Protein AF-A0A397VVU5-F1 (afdb_monomer_lite)

Foldseek 3Di:
DPDVQQVVQQVVVAWEAADQAEIHHHLPHDYDPQRYWYWYDPPVPDIDTDDDDPPPDTHYYDPCNVVVSVVVVD

Sequence (74 aa):
MPQIGDVIANTYQRPVYFFLNLTFLPYHHLLNRNEALTLAFINNNHYVAMVLRPGTPVPPIINCWTQFASLAAT

pLDDT: mean 78.37, std 14.74, range [37.69, 91.56]

Radius of gyration: 12.33 Å; chains: 1; bounding box: 20×36×30 Å

Organism: NCBI:txid44941

Structure (mmCIF, N/CA/C/O backbone):
data_AF-A0A397VVU5-F1
#
_entry.id   AF-A0A397VVU5-F1
#
loop_
_atom_site.group_PDB
_atom_site.id
_atom_site.type_symbol
_atom_site.label_atom_id
_atom_site.label_alt_id
_atom_site.label_comp_id
_atom_site.label_asym_id
_atom_site.label_entity_id
_atom_site.label_seq_id
_atom_site.pdbx_PDB_ins_code
_atom_site.Cartn_x
_atom_site.Cartn_y
_atom_site.Cartn_z
_atom_site.occupancy
_atom_site.B_iso_or_equiv
_atom_site.auth_seq_id
_atom_site.auth_comp_id
_atom_site.auth_asym_id
_atom_site.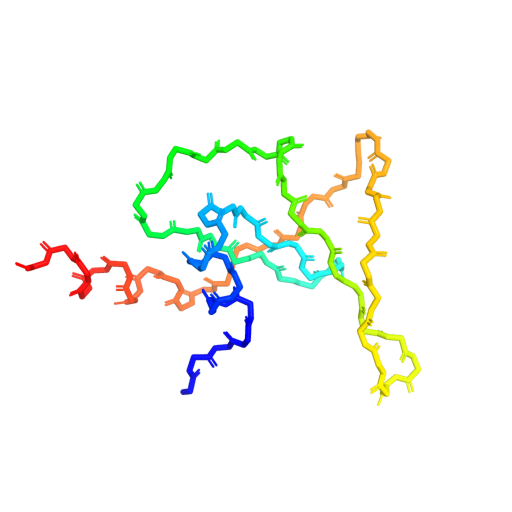auth_atom_id
_atom_site.pdbx_PDB_model_num
ATOM 1 N N . MET A 1 1 ? 3.092 -16.376 -4.135 1.00 39.38 1 MET A N 1
ATOM 2 C CA . MET A 1 1 ? 4.283 -15.563 -3.802 1.00 39.38 1 MET A CA 1
ATOM 3 C C . MET A 1 1 ? 3.806 -14.422 -2.922 1.00 39.38 1 MET A C 1
ATOM 5 O O . MET A 1 1 ? 2.863 -13.768 -3.358 1.00 39.38 1 MET A O 1
ATOM 9 N N . PRO A 1 2 ? 4.351 -14.215 -1.710 1.00 52.66 2 PRO A N 1
ATOM 10 C CA . PRO A 1 2 ? 4.001 -13.034 -0.922 1.00 52.66 2 PRO A CA 1
ATOM 11 C C . PRO A 1 2 ? 4.360 -11.791 -1.739 1.00 52.66 2 PRO A C 1
ATOM 13 O O . PRO A 1 2 ? 5.448 -11.728 -2.321 1.00 52.66 2 PRO A O 1
ATOM 16 N N . GLN A 1 3 ? 3.431 -10.843 -1.861 1.00 74.94 3 GLN A N 1
ATOM 17 C CA . GLN A 1 3 ? 3.748 -9.590 -2.532 1.00 74.94 3 GLN A CA 1
ATOM 18 C C . GLN A 1 3 ? 4.689 -8.804 -1.615 1.00 74.94 3 GLN A C 1
ATOM 20 O O . GLN A 1 3 ? 4.572 -8.864 -0.394 1.00 74.94 3 GLN A O 1
ATOM 25 N N . ILE A 1 4 ? 5.650 -8.066 -2.177 1.00 82.44 4 ILE A N 1
ATOM 26 C CA . ILE A 1 4 ? 6.637 -7.315 -1.380 1.00 82.44 4 ILE A CA 1
ATOM 27 C C . ILE A 1 4 ? 5.979 -6.366 -0.361 1.00 82.44 4 ILE A C 1
ATOM 29 O O . ILE A 1 4 ? 6.531 -6.124 0.709 1.00 82.44 4 ILE A O 1
ATOM 33 N N . GLY A 1 5 ? 4.761 -5.898 -0.650 1.00 85.06 5 GLY A N 1
ATOM 34 C CA . GLY A 1 5 ? 3.947 -5.121 0.277 1.00 85.06 5 GLY A CA 1
ATOM 35 C C . GLY A 1 5 ? 3.585 -5.863 1.568 1.00 85.06 5 GLY A C 1
ATOM 36 O O . GLY A 1 5 ? 3.648 -5.249 2.628 1.00 85.06 5 GLY A O 1
ATOM 37 N N . ASP A 1 6 ? 3.307 -7.172 1.514 1.00 84.50 6 ASP A N 1
ATOM 38 C CA . ASP A 1 6 ? 3.033 -7.992 2.705 1.00 84.50 6 ASP A CA 1
ATOM 39 C C . ASP A 1 6 ? 4.273 -8.083 3.602 1.00 84.50 6 ASP A C 1
ATOM 41 O O . ASP A 1 6 ? 4.182 -7.964 4.824 1.00 84.50 6 ASP A O 1
ATOM 45 N N . VAL A 1 7 ? 5.455 -8.263 3.004 1.00 86.75 7 VAL A N 1
ATOM 46 C CA . VAL A 1 7 ? 6.725 -8.334 3.745 1.00 86.75 7 VAL A CA 1
ATOM 47 C C . VAL A 1 7 ? 6.991 -7.015 4.464 1.00 86.75 7 VAL A C 1
ATOM 49 O O . VAL A 1 7 ? 7.312 -7.013 5.652 1.00 86.75 7 VAL A O 1
ATOM 52 N N . ILE A 1 8 ? 6.821 -5.890 3.770 1.00 89.31 8 ILE A N 1
ATOM 53 C CA . ILE A 1 8 ? 7.046 -4.558 4.340 1.00 89.31 8 ILE A CA 1
ATOM 54 C C . ILE A 1 8 ? 6.021 -4.280 5.444 1.00 89.31 8 ILE A C 1
ATOM 56 O O . ILE A 1 8 ? 6.409 -3.904 6.550 1.00 89.31 8 ILE A O 1
ATOM 60 N N . ALA A 1 9 ? 4.732 -4.513 5.182 1.00 88.69 9 ALA A N 1
ATOM 61 C CA . ALA A 1 9 ? 3.672 -4.230 6.144 1.00 88.69 9 ALA A CA 1
ATOM 62 C C . ALA A 1 9 ? 3.880 -4.998 7.453 1.00 88.69 9 ALA A C 1
ATOM 64 O O . ALA A 1 9 ? 3.796 -4.417 8.534 1.00 88.69 9 ALA A O 1
ATOM 65 N N . ASN A 1 10 ? 4.255 -6.276 7.362 1.00 88.25 10 ASN A N 1
ATOM 66 C CA . ASN A 1 10 ? 4.527 -7.104 8.534 1.00 88.25 10 ASN A CA 1
ATOM 67 C C . ASN A 1 10 ? 5.865 -6.798 9.208 1.00 88.25 10 ASN A C 1
ATOM 69 O O . ASN A 1 10 ? 5.951 -6.859 10.429 1.00 88.25 10 ASN A O 1
ATOM 73 N N . THR A 1 11 ? 6.905 -6.426 8.464 1.00 89.81 11 THR A N 1
ATOM 74 C CA . THR A 1 11 ? 8.192 -6.053 9.075 1.00 89.81 11 THR A CA 1
ATOM 75 C C . THR A 1 11 ? 8.055 -4.787 9.919 1.00 89.81 11 THR A C 1
ATOM 77 O O . THR A 1 11 ? 8.558 -4.728 11.037 1.00 89.81 11 THR A O 1
ATOM 80 N N . TYR A 1 12 ? 7.344 -3.782 9.405 1.00 89.75 12 TYR A N 1
ATOM 81 C CA . TYR A 1 12 ? 7.184 -2.494 10.086 1.00 89.75 12 TYR A CA 1
ATOM 82 C C . TYR A 1 12 ? 5.924 -2.403 10.946 1.00 89.75 12 TYR A C 1
ATOM 84 O O . TYR A 1 12 ? 5.718 -1.376 11.589 1.00 89.75 12 TYR A O 1
ATOM 92 N N . GLN A 1 13 ? 5.086 -3.445 10.947 1.00 89.62 13 GLN A N 1
ATOM 93 C CA . GLN A 1 13 ? 3.784 -3.468 11.619 1.00 89.62 13 GLN A CA 1
ATOM 94 C C . GLN A 1 13 ? 2.918 -2.243 11.260 1.00 89.62 13 GLN A C 1
ATOM 96 O O . GLN A 1 13 ? 2.224 -1.679 12.099 1.00 89.62 13 GLN A O 1
ATOM 101 N N . ARG A 1 14 ? 2.961 -1.814 9.992 1.00 90.06 14 ARG A N 1
ATOM 102 C CA . ARG A 1 14 ? 2.269 -0.617 9.483 1.00 90.06 14 ARG A CA 1
ATOM 103 C C . ARG A 1 14 ? 1.548 -0.919 8.174 1.00 90.06 14 ARG A C 1
ATOM 105 O O . ARG A 1 14 ? 2.042 -1.736 7.399 1.00 90.06 14 ARG A O 1
ATOM 112 N N . PRO A 1 15 ? 0.418 -0.253 7.875 1.00 89.38 15 PRO A N 1
ATOM 113 C CA . PRO A 1 15 ? -0.187 -0.347 6.553 1.00 89.38 15 PRO A CA 1
ATOM 114 C C . PRO A 1 15 ? 0.789 0.128 5.472 1.00 89.38 15 PRO A C 1
ATOM 116 O O . PRO A 1 15 ? 1.530 1.090 5.678 1.00 89.38 15 PRO A O 1
ATOM 119 N N . VAL A 1 16 ? 0.763 -0.513 4.308 1.00 90.75 16 VAL A N 1
ATOM 120 C CA . VAL A 1 16 ? 1.540 -0.094 3.139 1.00 90.75 16 VAL A CA 1
ATOM 121 C C . VAL A 1 16 ? 0.587 0.229 2.003 1.00 90.75 16 VAL A C 1
ATOM 123 O O . VAL A 1 16 ? -0.179 -0.623 1.557 1.00 90.75 16 VAL A O 1
ATOM 126 N N . TYR A 1 17 ? 0.649 1.463 1.519 1.00 90.81 17 TYR A N 1
ATOM 127 C CA . TYR A 1 17 ? -0.073 1.923 0.345 1.00 90.81 17 TYR A CA 1
ATOM 128 C C . TYR A 1 17 ? 0.845 1.880 -0.859 1.00 90.81 17 TYR A C 1
ATOM 130 O O . TYR A 1 17 ? 1.811 2.631 -0.959 1.00 90.81 17 TYR A O 1
ATOM 138 N N . PHE A 1 18 ? 0.509 1.026 -1.809 1.00 87.62 18 PHE A N 1
ATOM 139 C CA . PHE A 1 18 ? 1.036 1.110 -3.153 1.00 87.62 18 PHE A CA 1
ATOM 140 C C . PHE A 1 18 ? 0.184 2.118 -3.911 1.00 87.62 18 PHE A C 1
ATOM 142 O O . PHE A 1 18 ? -1.005 1.882 -4.135 1.00 87.62 18 PHE A O 1
ATOM 149 N N . PHE A 1 19 ? 0.766 3.275 -4.217 1.00 78.62 19 PHE A N 1
ATOM 150 C CA . PHE A 1 19 ? 0.047 4.471 -4.639 1.00 78.62 19 PHE A CA 1
ATOM 151 C C . PHE A 1 19 ? -1.023 4.177 -5.699 1.00 78.62 19 PHE A C 1
ATOM 153 O O . PHE A 1 19 ? -0.716 3.682 -6.782 1.00 78.62 19 PHE A O 1
ATOM 160 N N . LEU A 1 20 ? -2.278 4.477 -5.342 1.00 66.88 20 LEU A N 1
ATOM 161 C CA . LEU A 1 20 ? -3.502 4.286 -6.138 1.00 66.88 20 LEU A CA 1
ATOM 162 C C . LEU A 1 20 ? -3.774 2.861 -6.654 1.00 66.88 20 LEU A C 1
ATOM 164 O O . LEU A 1 20 ? -4.677 2.686 -7.465 1.00 66.88 20 LEU A O 1
ATOM 168 N N . ASN A 1 21 ? -3.044 1.848 -6.183 1.00 82.75 21 ASN A N 1
ATOM 169 C CA . ASN A 1 21 ? -3.177 0.480 -6.678 1.00 82.75 21 ASN A CA 1
ATOM 170 C C . ASN A 1 21 ? -3.686 -0.473 -5.591 1.00 82.75 21 ASN A C 1
ATOM 172 O O . ASN A 1 21 ? -4.813 -0.950 -5.674 1.00 82.75 21 ASN A O 1
ATOM 176 N N . LEU A 1 22 ? -2.889 -0.714 -4.544 1.00 88.25 22 LEU A N 1
ATOM 177 C CA . LEU A 1 22 ? -3.170 -1.741 -3.538 1.00 88.25 22 LEU A CA 1
ATOM 178 C C . LEU A 1 22 ? -2.745 -1.308 -2.135 1.00 88.25 22 LEU A C 1
ATOM 180 O O . LEU A 1 22 ? -1.787 -0.557 -1.961 1.00 88.25 22 LEU A O 1
ATOM 184 N N . THR A 1 23 ? -3.443 -1.836 -1.137 1.00 88.94 23 THR A N 1
ATOM 185 C CA . THR A 1 23 ? -3.134 -1.677 0.283 1.00 88.94 23 THR A CA 1
ATOM 186 C C . THR A 1 23 ? -2.791 -3.032 0.894 1.00 88.94 23 THR A C 1
ATOM 188 O O . THR A 1 23 ? -3.562 -3.987 0.771 1.00 88.94 23 THR A O 1
ATOM 191 N N . PHE A 1 24 ? -1.665 -3.080 1.603 1.00 88.56 24 PHE A N 1
ATOM 192 C CA . PHE A 1 24 ? -1.211 -4.219 2.397 1.00 88.56 24 PHE A CA 1
ATOM 193 C C . PHE A 1 24 ? -1.315 -3.863 3.875 1.00 88.56 24 PHE A C 1
ATOM 195 O O . PHE A 1 24 ? -1.002 -2.736 4.268 1.00 88.56 24 PHE A O 1
ATOM 202 N N . LEU A 1 25 ? -1.776 -4.798 4.695 1.00 88.25 25 LEU A N 1
ATOM 203 C CA . LEU A 1 25 ? -1.954 -4.581 6.128 1.00 88.25 25 LEU A CA 1
ATOM 204 C C . LEU A 1 25 ? -0.920 -5.407 6.910 1.00 88.25 25 LEU A C 1
ATOM 206 O O . LEU A 1 25 ? -0.307 -6.300 6.342 1.00 88.25 25 LEU A O 1
ATOM 210 N N . PRO A 1 26 ? -0.637 -5.085 8.177 1.00 87.81 26 PRO A N 1
ATOM 211 C CA . PRO A 1 26 ? 0.092 -5.976 9.077 1.00 87.81 26 PRO A CA 1
ATOM 212 C C . PRO A 1 26 ? -0.852 -7.005 9.724 1.00 87.81 26 PRO A C 1
ATOM 214 O O . PRO A 1 26 ? -2.029 -6.715 9.937 1.00 87.81 26 PRO A O 1
ATOM 217 N N . TYR A 1 27 ? -0.347 -8.191 10.086 1.00 79.50 27 TYR A N 1
ATOM 218 C CA . TYR A 1 27 ? -1.161 -9.251 10.708 1.00 79.50 27 TYR A CA 1
ATOM 219 C C . TYR A 1 27 ? -1.518 -8.999 12.180 1.00 79.50 27 TYR A C 1
ATOM 221 O O . TYR A 1 27 ? -2.610 -9.362 12.608 1.00 79.50 27 TYR A O 1
ATOM 2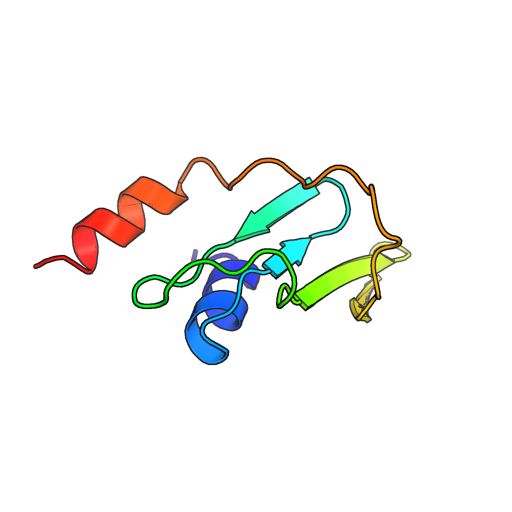29 N N . HIS A 1 28 ? -0.623 -8.394 12.967 1.00 72.50 28 HIS A N 1
ATOM 230 C CA . HIS A 1 28 ? -0.739 -8.371 14.434 1.00 72.50 28 HIS A CA 1
ATOM 231 C C . HIS A 1 28 ? -0.749 -6.958 15.034 1.00 72.50 28 HIS A C 1
ATOM 233 O O . HIS A 1 28 ? -0.463 -6.789 16.220 1.00 72.50 28 HIS A O 1
ATOM 239 N N . HIS A 1 29 ? -1.082 -5.935 14.242 1.00 73.19 29 HIS A N 1
ATOM 240 C CA . HIS A 1 29 ? -1.055 -4.546 14.698 1.00 73.19 29 HIS A CA 1
ATOM 241 C C . HIS A 1 29 ? -2.394 -3.834 14.534 1.00 73.19 29 HIS A C 1
ATOM 243 O O . HIS A 1 29 ? -3.119 -4.043 13.560 1.00 73.19 29 HIS A O 1
ATOM 249 N N . LEU A 1 30 ? -2.696 -2.945 15.484 1.00 77.56 30 LEU A N 1
ATOM 250 C CA . LEU A 1 30 ? -3.842 -2.050 15.384 1.00 77.56 30 LEU A CA 1
ATOM 251 C C . LEU A 1 30 ? -3.655 -1.131 14.175 1.00 77.56 30 LEU A C 1
ATOM 253 O O . LEU A 1 30 ? -2.624 -0.485 14.004 1.00 77.56 30 LEU A O 1
ATOM 257 N N . LEU A 1 31 ? -4.661 -1.085 13.309 1.00 78.69 31 LEU A N 1
ATOM 258 C CA . LEU A 1 31 ? -4.555 -0.371 12.045 1.00 78.69 31 LEU A CA 1
ATOM 259 C C . LEU A 1 31 ? -4.700 1.138 12.264 1.00 78.69 31 LEU A C 1
ATOM 261 O O . LEU A 1 31 ? -5.810 1.639 12.442 1.00 78.69 31 LEU A O 1
ATOM 265 N N . ASN A 1 32 ? -3.589 1.873 12.176 1.00 78.12 32 ASN A N 1
ATOM 266 C CA . ASN A 1 32 ? -3.597 3.329 12.077 1.00 78.12 32 ASN A CA 1
ATOM 267 C C . ASN A 1 32 ? -3.279 3.774 10.642 1.00 78.12 32 ASN A C 1
ATOM 269 O O . ASN A 1 32 ? -2.140 3.705 10.180 1.00 78.12 32 ASN A O 1
ATOM 273 N N . ARG A 1 33 ? -4.295 4.273 9.927 1.00 69.06 33 ARG A N 1
ATOM 274 C CA . ARG A 1 33 ? -4.152 4.793 8.554 1.00 69.06 33 ARG A CA 1
ATOM 275 C C . ARG A 1 33 ? -3.178 5.977 8.467 1.00 69.06 33 ARG A C 1
ATOM 277 O O . ARG A 1 33 ? -2.555 6.159 7.425 1.00 69.06 33 ARG A O 1
ATOM 284 N N . ASN A 1 34 ? -3.018 6.753 9.537 1.00 76.56 34 ASN A N 1
ATOM 285 C CA . ASN A 1 34 ? -2.123 7.914 9.543 1.00 76.56 34 ASN A CA 1
ATOM 286 C C . ASN A 1 34 ? -0.638 7.525 9.620 1.00 76.56 34 ASN A C 1
ATOM 288 O O . ASN A 1 34 ? 0.224 8.370 9.400 1.00 76.56 34 ASN A O 1
ATOM 292 N N . GLU A 1 35 ? -0.336 6.257 9.901 1.00 84.06 35 GLU A N 1
ATOM 293 C CA . GLU A 1 35 ? 1.030 5.729 10.003 1.00 84.06 35 GLU A CA 1
ATOM 294 C C . GLU A 1 35 ? 1.436 4.897 8.781 1.00 84.06 35 GLU A C 1
ATOM 296 O O . GLU A 1 35 ? 2.475 4.232 8.787 1.00 84.06 35 GLU A O 1
ATOM 301 N N . ALA A 1 36 ? 0.619 4.917 7.727 1.00 88.00 36 ALA A N 1
ATOM 302 C CA . ALA A 1 36 ? 0.860 4.118 6.543 1.00 88.00 36 ALA A CA 1
ATOM 303 C C . ALA A 1 36 ? 2.135 4.546 5.804 1.00 88.00 36 ALA A C 1
ATOM 305 O O . ALA A 1 36 ? 2.362 5.726 5.522 1.00 88.00 36 ALA A O 1
ATOM 306 N N . LEU A 1 37 ? 2.937 3.559 5.412 1.00 91.56 37 LEU A N 1
ATOM 307 C CA . LEU A 1 37 ? 4.031 3.752 4.470 1.00 91.56 37 LEU A CA 1
ATOM 308 C C . LEU A 1 37 ? 3.443 3.827 3.065 1.00 91.56 37 LEU A C 1
ATOM 310 O O . LEU A 1 37 ? 2.688 2.945 2.670 1.00 91.56 37 LEU A O 1
ATOM 314 N N . THR A 1 38 ? 3.787 4.850 2.289 1.00 91.31 38 THR A N 1
ATOM 315 C CA . THR A 1 38 ? 3.337 4.940 0.895 1.00 91.31 38 THR A CA 1
ATOM 316 C C . THR A 1 38 ? 4.508 4.760 -0.053 1.00 91.31 38 THR A C 1
ATOM 318 O O . THR A 1 38 ? 5.523 5.443 0.068 1.00 91.31 38 THR A O 1
ATOM 321 N N . LEU A 1 39 ? 4.345 3.855 -1.013 1.00 91.12 39 LEU A N 1
ATOM 322 C CA . LEU A 1 39 ? 5.303 3.558 -2.067 1.00 91.12 39 LEU A CA 1
ATOM 323 C C . LEU A 1 39 ? 4.659 3.809 -3.430 1.00 91.12 39 LEU A C 1
ATOM 325 O O . LEU A 1 39 ? 3.514 3.426 -3.656 1.00 91.12 39 LEU A O 1
ATOM 329 N N . ALA A 1 40 ? 5.401 4.405 -4.358 1.00 88.44 40 ALA A N 1
ATOM 330 C CA . ALA A 1 40 ? 5.049 4.403 -5.776 1.00 88.44 40 ALA A CA 1
ATOM 331 C C . ALA A 1 40 ? 6.109 3.690 -6.596 1.00 88.44 40 ALA A C 1
ATOM 333 O O . ALA A 1 40 ? 7.300 3.775 -6.300 1.00 88.44 40 ALA A O 1
ATOM 334 N N . PHE A 1 41 ? 5.654 3.034 -7.659 1.00 87.06 41 PHE A N 1
ATOM 335 C CA . PHE A 1 41 ? 6.515 2.503 -8.700 1.00 87.06 41 PHE A CA 1
ATOM 336 C C . PHE A 1 41 ? 6.575 3.498 -9.854 1.00 87.06 41 PHE A C 1
ATOM 338 O O . PHE A 1 41 ? 5.563 3.752 -10.507 1.00 87.06 41 PHE A O 1
ATOM 345 N N . ILE A 1 42 ? 7.745 4.088 -10.081 1.00 85.31 42 ILE A N 1
ATOM 346 C CA . ILE A 1 42 ? 7.927 5.154 -11.067 1.00 85.31 42 ILE A CA 1
ATOM 347 C C . ILE A 1 42 ? 8.730 4.625 -12.253 1.00 85.31 42 ILE A C 1
ATOM 349 O O . ILE A 1 42 ? 9.703 3.881 -12.093 1.00 85.31 42 ILE A O 1
ATOM 353 N N . ASN A 1 43 ? 8.306 5.016 -13.459 1.00 87.44 43 ASN A N 1
ATOM 354 C CA . ASN A 1 43 ? 8.953 4.683 -14.735 1.00 87.44 43 ASN A CA 1
ATOM 355 C C . ASN A 1 43 ? 9.197 3.183 -14.940 1.00 87.44 43 ASN A C 1
ATOM 357 O O . ASN A 1 43 ? 10.158 2.791 -15.596 1.00 87.44 43 ASN A O 1
ATOM 361 N N . ASN A 1 44 ? 8.337 2.351 -14.349 1.00 84.81 44 ASN A N 1
ATOM 362 C CA . ASN A 1 44 ? 8.432 0.899 -14.397 1.00 8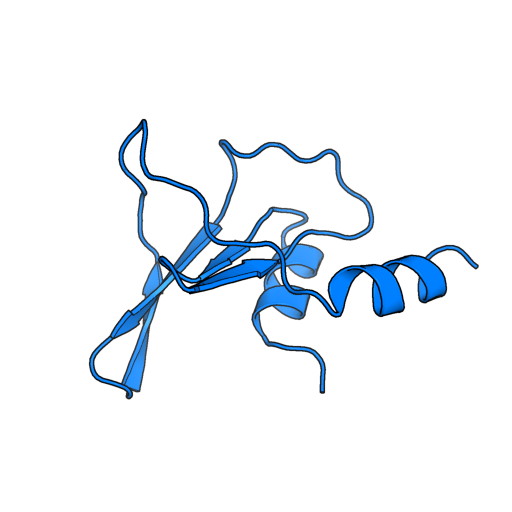4.81 44 ASN A CA 1
ATOM 363 C C . ASN A 1 44 ? 9.814 0.347 -13.978 1.00 84.81 44 ASN A C 1
ATOM 365 O O . ASN A 1 44 ? 10.255 -0.671 -14.508 1.00 84.81 44 ASN A O 1
ATOM 369 N N . ASN A 1 45 ? 10.516 1.041 -13.070 1.00 86.12 45 ASN A N 1
ATOM 370 C CA . ASN A 1 45 ? 11.913 0.740 -12.752 1.00 86.12 45 ASN A CA 1
ATOM 371 C C . ASN A 1 45 ? 12.216 0.741 -11.247 1.00 86.12 45 ASN A C 1
ATOM 373 O O . ASN A 1 45 ? 12.812 -0.206 -10.743 1.00 86.12 45 ASN A O 1
ATOM 377 N N . HIS A 1 46 ? 11.798 1.766 -10.500 1.00 87.81 46 HIS A N 1
ATOM 378 C CA . HIS A 1 46 ? 12.185 1.892 -9.093 1.00 87.81 46 HIS A CA 1
ATOM 379 C C . HIS A 1 46 ? 11.035 2.325 -8.188 1.00 87.81 46 HIS A C 1
ATOM 381 O O . HIS A 1 46 ? 10.061 2.950 -8.616 1.00 87.81 46 HIS A O 1
ATOM 387 N N . TYR A 1 47 ? 11.183 1.973 -6.913 1.00 88.06 47 TYR A N 1
ATOM 388 C CA . TYR A 1 47 ? 10.272 2.347 -5.844 1.00 88.06 47 TYR A CA 1
ATOM 389 C C . TYR A 1 47 ? 10.731 3.624 -5.159 1.00 88.06 47 TYR A C 1
ATOM 391 O O . TYR A 1 47 ? 11.910 3.774 -4.842 1.00 88.06 47 TYR A O 1
ATOM 399 N N . VAL A 1 48 ? 9.783 4.515 -4.884 1.00 90.69 48 VAL A N 1
ATOM 400 C CA . VAL A 1 48 ? 10.010 5.723 -4.088 1.00 90.69 48 VAL A CA 1
ATOM 401 C C . VAL A 1 48 ? 9.036 5.773 -2.921 1.00 90.69 48 VAL A C 1
ATOM 403 O O . VAL A 1 48 ? 7.857 5.445 -3.073 1.00 90.69 48 VAL A O 1
ATOM 406 N N . ALA A 1 49 ? 9.528 6.195 -1.758 1.00 91.31 49 ALA A N 1
ATOM 407 C CA . ALA A 1 49 ? 8.680 6.525 -0.622 1.00 91.31 49 ALA A CA 1
ATOM 408 C C . ALA A 1 49 ? 8.017 7.887 -0.852 1.00 91.31 49 ALA A C 1
ATOM 410 O O . ALA A 1 49 ? 8.657 8.825 -1.327 1.00 91.31 49 ALA A O 1
ATOM 411 N N . MET A 1 50 ? 6.736 7.999 -0.514 1.00 88.31 50 MET A N 1
ATOM 412 C CA . MET A 1 50 ? 5.966 9.229 -0.685 1.00 88.31 50 MET A CA 1
ATOM 413 C C . MET A 1 50 ? 5.164 9.561 0.566 1.00 88.31 50 MET A C 1
ATOM 415 O O . MET A 1 50 ? 4.827 8.689 1.364 1.00 88.31 50 MET A O 1
ATOM 419 N N . VAL A 1 51 ? 4.813 10.838 0.699 1.00 86.25 51 VAL A N 1
ATOM 420 C CA . VAL A 1 51 ? 3.869 11.320 1.708 1.00 86.25 51 VAL A CA 1
ATOM 421 C C . VAL A 1 51 ? 2.568 11.672 1.001 1.00 86.25 51 VAL A C 1
ATOM 423 O O . VAL A 1 51 ? 2.556 12.491 0.080 1.00 86.25 51 VAL A O 1
ATOM 426 N N . LEU A 1 52 ? 1.468 11.046 1.415 1.00 82.25 52 LEU A N 1
ATOM 427 C CA . LEU A 1 52 ? 0.149 11.379 0.891 1.00 82.25 52 LEU A CA 1
ATOM 428 C C . LEU A 1 52 ? -0.352 12.681 1.504 1.00 82.25 52 LEU A C 1
ATOM 430 O O . LEU A 1 52 ? -0.215 12.916 2.705 1.00 82.25 52 LEU A O 1
ATOM 434 N N . ARG A 1 53 ? -0.983 13.519 0.680 1.00 84.62 53 ARG A N 1
ATOM 435 C CA . ARG A 1 53 ? -1.687 14.694 1.193 1.00 84.62 53 ARG A CA 1
ATOM 436 C C . ARG A 1 53 ? -2.913 14.250 2.001 1.00 84.62 53 ARG A C 1
ATOM 438 O O . ARG A 1 53 ? -3.535 13.241 1.643 1.00 84.62 53 ARG A O 1
ATOM 445 N N . PRO A 1 54 ? -3.312 15.010 3.032 1.00 83.50 54 PRO A N 1
ATOM 446 C CA . PRO A 1 54 ? -4.583 14.786 3.710 1.00 83.50 54 PRO A CA 1
ATOM 447 C C . PRO A 1 54 ? -5.742 14.709 2.706 1.00 83.50 54 PRO A C 1
ATOM 449 O O . PRO A 1 54 ? -5.783 15.472 1.743 1.00 83.50 54 PRO A O 1
ATOM 452 N N . GLY A 1 55 ? -6.663 13.766 2.913 1.00 81.06 55 GLY A N 1
ATOM 453 C CA . GLY A 1 55 ? -7.811 13.554 2.022 1.00 81.06 55 GLY A CA 1
ATOM 454 C C . GLY A 1 55 ? -7.521 12.741 0.755 1.00 81.06 55 GLY A C 1
ATOM 455 O O . GLY A 1 55 ? -8.445 12.497 -0.016 1.00 81.06 55 GLY A O 1
ATOM 456 N N . THR A 1 56 ? -6.283 12.276 0.539 1.00 83.12 56 THR A N 1
ATOM 457 C CA . THR A 1 56 ? -5.994 11.348 -0.568 1.00 83.12 56 THR A CA 1
ATOM 458 C C . THR A 1 56 ? -6.799 10.052 -0.383 1.00 83.12 56 THR A C 1
ATOM 460 O O . THR A 1 56 ? -6.765 9.474 0.712 1.00 83.12 56 THR A O 1
ATOM 463 N N . PRO A 1 57 ? -7.517 9.568 -1.415 1.00 82.81 57 PRO A N 1
ATOM 464 C CA . PRO A 1 57 ? -8.231 8.302 -1.328 1.00 82.81 57 PRO A CA 1
ATOM 465 C C . PRO A 1 57 ? -7.242 7.158 -1.115 1.00 82.81 57 PRO A C 1
ATOM 467 O O . PRO A 1 57 ? -6.166 7.118 -1.712 1.00 82.81 57 PRO A O 1
ATOM 470 N N . VAL A 1 58 ? -7.612 6.215 -0.255 1.00 82.69 58 VAL A N 1
ATOM 471 C CA . VAL A 1 58 ? -6.759 5.060 0.024 1.00 82.69 58 VAL A CA 1
ATOM 472 C C . VAL A 1 58 ? -7.061 3.934 -0.955 1.00 82.69 58 VAL A C 1
ATOM 474 O O . VAL A 1 58 ? -8.241 3.664 -1.197 1.00 82.69 58 VAL A O 1
ATOM 477 N N . PRO A 1 59 ? -6.022 3.279 -1.505 1.00 84.25 59 PRO A N 1
ATOM 478 C CA . PRO A 1 59 ? -6.196 2.176 -2.440 1.00 84.25 59 PRO A CA 1
ATOM 479 C C . PRO A 1 59 ? -6.966 0.995 -1.827 1.00 84.25 59 PRO A C 1
ATOM 481 O O . PRO A 1 59 ? -6.936 0.809 -0.603 1.00 84.25 59 PRO A O 1
ATOM 484 N N . PRO A 1 60 ? -7.607 0.153 -2.654 1.00 85.00 60 PRO A N 1
ATOM 485 C CA . PRO A 1 60 ? -8.277 -1.051 -2.173 1.00 85.00 60 PRO A CA 1
ATOM 486 C C . PRO A 1 60 ? -7.299 -1.993 -1.457 1.00 85.00 60 PRO A C 1
ATOM 488 O O . PRO A 1 60 ? -6.128 -2.095 -1.818 1.00 85.00 60 PRO A O 1
ATOM 491 N N . ILE A 1 61 ? -7.786 -2.693 -0.432 1.00 83.94 61 ILE A N 1
ATOM 492 C CA . ILE A 1 61 ? -7.022 -3.745 0.253 1.00 83.94 61 ILE A CA 1
ATOM 493 C C . ILE A 1 61 ? -6.883 -4.934 -0.695 1.00 83.94 61 ILE A C 1
ATOM 495 O O . ILE A 1 61 ? -7.830 -5.283 -1.398 1.00 83.94 61 ILE A O 1
ATOM 499 N N . ILE A 1 62 ? -5.706 -5.554 -0.723 1.00 79.88 62 ILE A N 1
ATOM 500 C CA . ILE A 1 62 ? -5.475 -6.712 -1.581 1.00 79.88 62 ILE A CA 1
ATOM 501 C C . ILE A 1 62 ? -6.413 -7.878 -1.211 1.00 79.88 62 ILE A C 1
ATOM 503 O O . ILE A 1 62 ? -6.471 -8.317 -0.064 1.00 79.88 62 ILE A O 1
ATOM 507 N N . ASN A 1 63 ? -7.149 -8.401 -2.200 1.00 68.00 63 ASN A N 1
ATOM 508 C CA . ASN A 1 63 ? -8.200 -9.410 -1.988 1.00 68.00 63 ASN A CA 1
ATOM 509 C C . ASN A 1 63 ? -7.702 -10.721 -1.353 1.00 68.00 63 ASN A C 1
ATOM 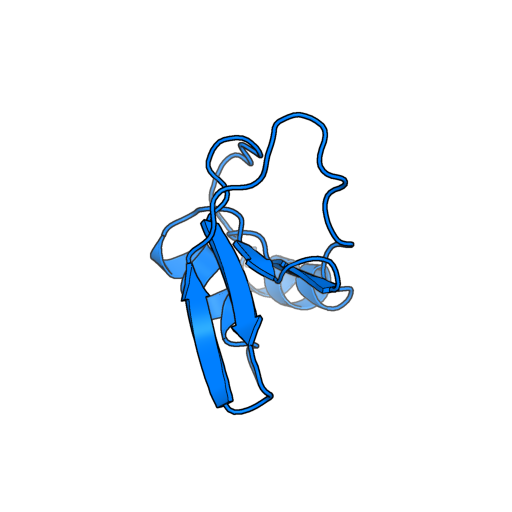511 O O . ASN A 1 63 ? -8.477 -11.409 -0.696 1.00 68.00 63 ASN A O 1
ATOM 515 N N . CYS A 1 64 ? -6.431 -11.091 -1.541 1.00 65.06 64 CYS A N 1
ATOM 516 C CA . CYS A 1 64 ? -5.858 -12.306 -0.952 1.00 65.06 64 CYS A CA 1
ATOM 517 C C . CYS A 1 64 ? -5.377 -12.127 0.497 1.00 65.06 64 CYS A C 1
ATOM 519 O O . CYS A 1 64 ? -4.948 -13.101 1.111 1.00 65.06 64 CYS A O 1
ATOM 521 N N . TRP A 1 65 ? -5.478 -10.923 1.070 1.00 62.19 65 TRP A N 1
ATOM 522 C CA . TRP A 1 65 ? -5.035 -10.645 2.438 1.00 62.19 65 TRP A CA 1
ATOM 523 C C . TRP A 1 65 ? -5.698 -11.557 3.482 1.00 62.19 65 TRP A C 1
ATOM 525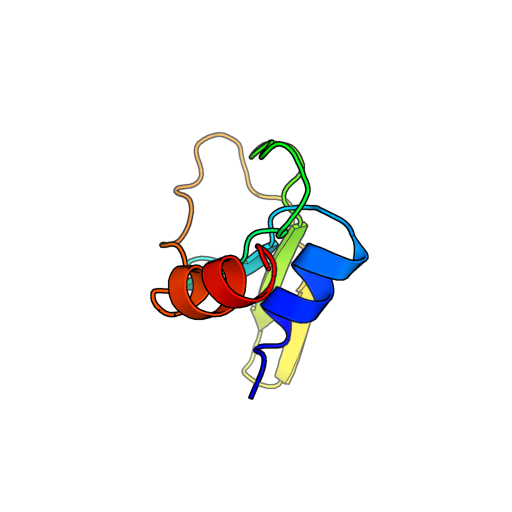 O O . TRP A 1 65 ? -5.035 -12.105 4.363 1.00 62.19 65 TRP A O 1
ATOM 535 N N . THR A 1 66 ? -7.008 -11.784 3.356 1.00 58.06 66 THR A N 1
ATOM 536 C CA . THR A 1 66 ? -7.778 -12.624 4.290 1.00 58.06 66 THR A CA 1
ATOM 537 C C . THR A 1 66 ? -7.313 -14.07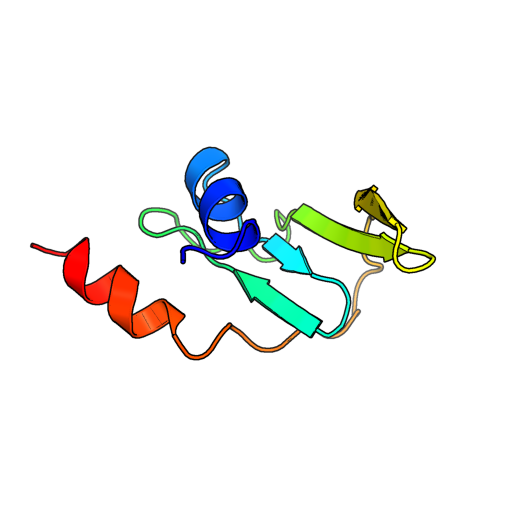9 4.304 1.00 58.06 66 THR A C 1
ATOM 539 O O . THR A 1 66 ? -7.395 -14.734 5.342 1.00 58.06 66 THR A O 1
ATOM 542 N N . GLN A 1 67 ? -6.775 -14.580 3.188 1.00 57.38 67 GLN A N 1
ATOM 543 C CA . GLN A 1 67 ? -6.295 -15.959 3.082 1.00 57.38 67 GLN A CA 1
ATOM 544 C C . GLN A 1 67 ? -5.058 -16.182 3.959 1.00 57.38 67 GLN A C 1
ATOM 546 O O . GLN A 1 67 ? -4.973 -17.194 4.651 1.00 57.38 67 GLN A O 1
ATOM 551 N N . PHE A 1 68 ? -4.142 -15.214 4.012 1.00 54.19 68 PHE A N 1
ATOM 552 C CA . PHE A 1 68 ? -2.945 -15.310 4.850 1.00 54.19 68 PHE A CA 1
ATOM 553 C C . PHE A 1 68 ? -3.205 -14.945 6.314 1.00 54.19 68 PHE A C 1
ATOM 555 O O . PHE A 1 68 ? -2.633 -15.570 7.203 1.00 54.19 68 PHE A O 1
ATOM 562 N N . ALA A 1 69 ? -4.118 -14.004 6.582 1.00 51.78 69 ALA A N 1
ATOM 563 C CA . ALA A 1 69 ? -4.507 -13.660 7.951 1.00 51.78 69 ALA A CA 1
ATOM 564 C C . ALA A 1 69 ? -5.146 -14.850 8.692 1.00 51.78 69 ALA A C 1
ATOM 566 O O . ALA A 1 69 ? -4.930 -15.010 9.889 1.00 51.78 69 ALA A O 1
ATOM 567 N N . SER A 1 70 ? -5.880 -15.717 7.982 1.00 46.84 70 SER A N 1
ATOM 568 C CA . SER A 1 70 ? -6.450 -16.936 8.572 1.00 46.84 70 SER A CA 1
ATOM 569 C C . SER A 1 70 ? -5.396 -17.978 8.974 1.00 46.84 70 SER A C 1
ATOM 571 O O . SER A 1 70 ? -5.574 -18.665 9.973 1.00 46.84 70 SER A O 1
ATOM 573 N N . LEU A 1 71 ? -4.278 -18.058 8.241 1.00 42.88 71 LEU A N 1
ATOM 574 C CA . LEU A 1 71 ? -3.182 -19.000 8.504 1.00 42.88 71 LEU A CA 1
ATOM 575 C C . LEU A 1 71 ? -2.269 -18.553 9.655 1.00 42.88 71 LEU A C 1
ATOM 577 O O . LEU A 1 71 ? -1.607 -19.385 10.259 1.00 42.88 71 LEU A O 1
ATOM 581 N N . ALA A 1 72 ? -2.226 -17.255 9.963 1.00 40.44 72 ALA A N 1
ATOM 582 C CA . ALA A 1 72 ? -1.489 -16.712 11.108 1.00 40.44 72 ALA A CA 1
ATOM 583 C C . ALA A 1 72 ? -2.305 -16.722 12.420 1.00 40.44 72 ALA A C 1
ATOM 585 O O . ALA A 1 72 ? -1.800 -16.298 13.458 1.00 40.44 72 ALA A O 1
ATOM 586 N N . ALA A 1 73 ? -3.568 -17.165 12.371 1.00 39.00 73 ALA A N 1
ATOM 587 C CA . ALA A 1 73 ? -4.483 -17.243 13.513 1.00 39.00 73 ALA A CA 1
ATOM 588 C C . ALA A 1 73 ? -4.598 -18.660 14.122 1.00 39.00 73 ALA A C 1
ATOM 590 O O . ALA A 1 73 ? -5.489 -18.896 14.939 1.00 39.00 73 ALA A O 1
ATOM 591 N N . THR A 1 74 ? -3.719 -19.588 13.729 1.00 37.69 74 THR A N 1
ATOM 592 C CA . THR A 1 74 ? -3.555 -20.934 14.315 1.00 37.69 74 THR A CA 1
ATOM 593 C C . THR A 1 74 ? -2.246 -21.031 15.074 1.00 37.69 74 THR A C 1
ATOM 595 O O . THR A 1 74 ? -2.260 -21.590 16.190 1.00 37.69 74 THR A O 1
#

Secondary structure (DSSP, 8-state):
---HHHHHHHHHTS-EEETTTEEE--SSS---GGG-EEEEEETTTEEEEE-PPTTPPPPPBPTTHHHHHHHTT-